Protein AF-A0A7K1US25-F1 (afdb_monomer_lite)

Sequence (72 aa):
MAKRPPKTVHALADCSYLPPGAKTFEPCIDEVEIPLATVEHCTHDATMCPDCAWQWQLDHLFCQPLPWEHDQ

pLDDT: mean 87.54, std 14.16, range [40.16, 97.0]

Organism: NCBI:txid2675851

Structure (mmCIF, N/CA/C/O backbone):
data_AF-A0A7K1US25-F1
#
_entry.id   AF-A0A7K1US25-F1
#
loop_
_atom_site.group_PDB
_atom_site.id
_atom_site.type_symbol
_atom_site.label_atom_id
_atom_site.label_alt_id
_atom_site.label_comp_id
_atom_site.label_asym_id
_atom_site.label_entity_id
_atom_site.label_seq_id
_atom_site.pdbx_PDB_ins_code
_atom_site.Cartn_x
_atom_site.Cartn_y
_atom_site.Cartn_z
_atom_site.occupancy
_atom_site.B_iso_or_equiv
_atom_site.auth_seq_id
_atom_site.auth_comp_id
_atom_site.auth_asym_id
_atom_site.auth_atom_id
_atom_site.pdbx_PDB_model_num
ATOM 1 N N . MET A 1 1 ? -29.416 -5.071 10.883 1.00 40.16 1 MET A N 1
ATOM 2 C CA . MET A 1 1 ? -28.198 -4.355 11.318 1.00 40.16 1 MET A CA 1
ATOM 3 C C . MET A 1 1 ? -27.549 -3.762 10.082 1.00 40.16 1 MET A C 1
ATOM 5 O O . MET A 1 1 ? -27.136 -4.524 9.218 1.00 40.16 1 MET A O 1
ATOM 9 N N . ALA A 1 2 ? -27.562 -2.437 9.930 1.00 43.97 2 ALA A N 1
ATOM 10 C CA . ALA A 1 2 ? -26.887 -1.791 8.809 1.00 43.97 2 ALA A CA 1
ATOM 11 C C . ALA A 1 2 ? -25.378 -2.003 8.991 1.00 43.97 2 ALA A C 1
ATOM 13 O O . ALA A 1 2 ? -24.791 -1.456 9.924 1.00 43.97 2 ALA A O 1
ATOM 14 N N . LYS A 1 3 ? -24.771 -2.855 8.158 1.00 51.97 3 LYS A N 1
ATOM 15 C CA . LYS A 1 3 ? -23.315 -2.978 8.084 1.00 51.97 3 LYS A CA 1
ATOM 16 C C . LYS A 1 3 ? -22.811 -1.606 7.643 1.00 51.97 3 LYS A C 1
ATOM 18 O O . LYS A 1 3 ? -23.037 -1.224 6.498 1.00 51.97 3 LYS A O 1
ATOM 23 N N . ARG A 1 4 ? -22.237 -0.823 8.564 1.00 54.88 4 ARG A N 1
ATOM 24 C CA . ARG A 1 4 ? -21.495 0.382 8.175 1.00 54.88 4 ARG A CA 1
ATOM 25 C C . ARG A 1 4 ? -20.488 -0.050 7.104 1.00 54.88 4 ARG A C 1
ATOM 27 O O . ARG A 1 4 ? -19.896 -1.119 7.279 1.00 54.88 4 ARG A O 1
ATOM 34 N N . PRO A 1 5 ? -20.332 0.708 6.008 1.00 53.44 5 PRO A N 1
ATOM 35 C CA . PRO A 1 5 ? -19.311 0.383 5.027 1.00 53.44 5 PRO A CA 1
ATOM 36 C C . PRO A 1 5 ? -17.956 0.281 5.748 1.00 53.44 5 PRO A C 1
ATOM 38 O O . PRO A 1 5 ? -17.724 1.054 6.690 1.00 53.44 5 PRO A O 1
ATOM 41 N N . PRO A 1 6 ? -17.104 -0.695 5.388 1.00 64.12 6 PRO A N 1
ATOM 42 C CA . PRO A 1 6 ? -15.764 -0.769 5.950 1.00 64.12 6 PRO A CA 1
ATOM 43 C C . PRO A 1 6 ? -15.061 0.561 5.676 1.00 64.12 6 PRO A C 1
ATOM 45 O O . PRO A 1 6 ? -15.154 1.097 4.573 1.00 64.12 6 PRO A O 1
ATOM 48 N N . LYS A 1 7 ? -14.411 1.132 6.695 1.00 85.44 7 LYS A N 1
ATOM 49 C CA . LYS A 1 7 ? -13.549 2.296 6.475 1.00 85.44 7 LYS A CA 1
ATOM 50 C C . LYS A 1 7 ? -12.391 1.834 5.593 1.00 85.44 7 LYS A C 1
ATOM 52 O O . LYS A 1 7 ? -11.792 0.811 5.904 1.00 85.44 7 LYS A O 1
ATOM 57 N N . THR A 1 8 ? -12.101 2.554 4.521 1.00 92.00 8 THR A N 1
ATOM 58 C CA . THR A 1 8 ? -10.936 2.324 3.660 1.00 92.00 8 THR A CA 1
ATOM 59 C C . THR A 1 8 ? -9.898 3.417 3.893 1.00 92.00 8 THR A C 1
ATOM 61 O O . THR A 1 8 ? -10.208 4.471 4.457 1.00 92.00 8 THR A O 1
ATOM 64 N N . VAL A 1 9 ? -8.660 3.151 3.484 1.00 92.62 9 VAL A N 1
ATOM 65 C CA . VAL A 1 9 ? -7.609 4.161 3.335 1.00 92.62 9 VAL A CA 1
ATOM 66 C C . VAL A 1 9 ? -7.066 4.111 1.910 1.00 92.62 9 VAL A C 1
ATOM 68 O O . VAL A 1 9 ? -6.965 3.033 1.326 1.00 92.62 9 VAL A O 1
ATOM 71 N N . HIS A 1 10 ? -6.729 5.274 1.359 1.00 94.81 10 HIS A N 1
ATOM 72 C CA . HIS A 1 10 ? -6.113 5.386 0.039 1.00 94.81 10 HIS A CA 1
ATOM 73 C C . HIS A 1 10 ? -4.596 5.242 0.146 1.00 94.81 10 HIS A C 1
ATOM 75 O O . HIS A 1 10 ? -3.965 5.859 1.014 1.00 94.81 10 HIS A O 1
ATOM 81 N N . ALA A 1 11 ? -4.013 4.471 -0.763 1.00 95.69 11 ALA A N 1
ATOM 82 C CA . ALA A 1 11 ? -2.573 4.324 -0.893 1.00 95.69 11 ALA A CA 1
ATOM 83 C C . ALA A 1 11 ? -2.157 4.214 -2.363 1.00 95.69 11 ALA A C 1
ATOM 85 O O . ALA A 1 11 ? -2.986 3.976 -3.237 1.00 95.69 11 ALA A O 1
ATOM 86 N N . LEU A 1 12 ? -0.866 4.385 -2.626 1.00 96.88 12 LEU A N 1
ATOM 87 C CA . LEU A 1 12 ? -0.255 4.156 -3.928 1.00 96.88 12 LEU A CA 1
ATOM 88 C C . LEU A 1 12 ? 0.573 2.873 -3.885 1.00 96.88 12 LEU A C 1
ATOM 90 O O . LEU A 1 12 ? 1.347 2.690 -2.945 1.00 96.88 12 LEU A O 1
ATOM 94 N N . AL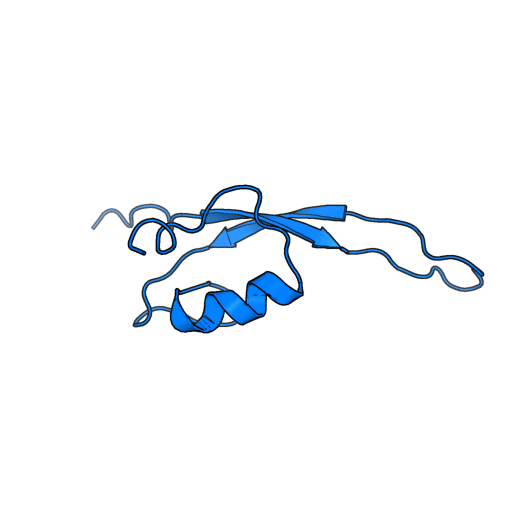A A 1 13 ? 0.434 2.027 -4.901 1.00 95.94 13 ALA A N 1
ATOM 95 C CA . ALA A 1 13 ? 1.244 0.829 -5.097 1.00 95.94 13 ALA A CA 1
ATOM 96 C C . ALA A 1 13 ? 2.159 1.004 -6.315 1.00 95.94 13 ALA A C 1
ATOM 98 O O . ALA A 1 13 ? 1.728 1.508 -7.357 1.00 95.94 13 ALA A O 1
ATOM 99 N N . ASP A 1 14 ? 3.421 0.591 -6.184 1.00 95.62 14 ASP A N 1
ATOM 100 C CA . ASP A 1 14 ? 4.341 0.524 -7.320 1.00 95.62 14 ASP A CA 1
ATOM 101 C C . ASP A 1 14 ? 4.123 -0.786 -8.086 1.00 95.62 14 ASP A C 1
ATOM 103 O O . ASP A 1 14 ? 4.522 -1.869 -7.658 1.00 95.62 14 ASP A O 1
ATOM 107 N N . CYS A 1 15 ? 3.471 -0.664 -9.237 1.00 94.44 15 CYS A N 1
ATOM 108 C CA . CYS A 1 15 ? 3.162 -1.745 -10.164 1.00 94.44 15 CYS A CA 1
ATOM 109 C C . CYS A 1 15 ? 4.120 -1.749 -11.369 1.00 94.44 15 CYS A C 1
ATOM 111 O O . CYS A 1 15 ? 3.803 -2.329 -12.414 1.00 94.44 15 CYS A O 1
ATOM 113 N N . SER A 1 16 ? 5.267 -1.066 -11.272 1.00 96.00 16 SER A N 1
ATOM 114 C CA . SER A 1 16 ? 6.241 -0.989 -12.361 1.00 96.00 16 SER A CA 1
ATOM 115 C C . SER A 1 16 ? 6.704 -2.382 -12.769 1.00 96.00 16 SER A C 1
ATOM 117 O O . SER A 1 16 ? 7.044 -3.229 -11.942 1.00 96.00 16 SER A O 1
ATOM 119 N N . TYR A 1 17 ? 6.757 -2.627 -14.074 1.00 95.81 17 TYR A N 1
ATOM 120 C CA . TYR A 1 17 ? 7.075 -3.947 -14.610 1.00 95.81 17 TYR A CA 1
ATOM 121 C C . TYR A 1 17 ? 8.091 -3.842 -15.742 1.00 95.81 17 TYR A C 1
ATOM 123 O O . TYR A 1 17 ? 8.281 -2.784 -16.334 1.00 95.81 17 TYR A O 1
ATOM 131 N N . LEU A 1 18 ? 8.794 -4.937 -16.034 1.00 97.00 18 LEU A N 1
ATOM 132 C CA . LEU A 1 18 ? 9.721 -5.017 -17.162 1.00 97.00 18 LEU A CA 1
ATOM 133 C C . LEU A 1 18 ? 9.034 -5.757 -18.319 1.00 97.00 18 LEU A C 1
ATOM 135 O O . LEU A 1 18 ? 8.872 -6.978 -18.232 1.00 97.00 18 LEU A O 1
ATOM 139 N N . PRO A 1 19 ? 8.636 -5.067 -19.405 1.00 96.00 19 PRO A N 1
ATOM 140 C CA . PRO A 1 19 ? 8.026 -5.731 -20.547 1.00 96.00 19 PRO A CA 1
ATOM 141 C C . PRO A 1 19 ? 8.975 -6.758 -21.194 1.00 96.00 19 PRO A C 1
ATOM 143 O O . PRO A 1 19 ? 10.197 -6.566 -21.191 1.00 96.00 19 PRO A O 1
ATOM 146 N N . PRO A 1 20 ? 8.453 -7.832 -21.816 1.00 96.31 20 PRO A N 1
ATOM 147 C CA . PRO A 1 20 ? 9.286 -8.818 -22.499 1.00 96.31 20 PRO A CA 1
ATOM 148 C C . PRO A 1 20 ? 10.175 -8.182 -23.577 1.00 96.31 20 PRO A C 1
ATOM 150 O O . PRO A 1 20 ? 9.694 -7.510 -24.486 1.00 96.31 20 PRO A O 1
ATOM 153 N N . GLY A 1 21 ? 11.487 -8.410 -23.487 1.00 95.38 21 GLY A N 1
ATOM 154 C CA . GLY A 1 21 ? 12.471 -7.868 -24.432 1.00 95.38 21 GLY A CA 1
ATOM 155 C C . GLY A 1 21 ? 12.867 -6.404 -24.196 1.00 95.38 21 GLY A C 1
ATOM 156 O O . GLY A 1 21 ? 13.750 -5.903 -24.896 1.00 95.38 21 GLY A O 1
ATOM 157 N N . ALA A 1 22 ? 12.275 -5.726 -23.209 1.00 95.00 22 ALA A N 1
ATOM 158 C CA . ALA A 1 22 ? 12.697 -4.393 -22.804 1.00 95.00 22 ALA A CA 1
ATOM 159 C C . ALA A 1 22 ? 13.995 -4.439 -21.979 1.00 95.00 22 ALA A C 1
ATOM 161 O O . ALA A 1 22 ? 14.343 -5.444 -21.360 1.00 95.00 22 ALA A O 1
ATOM 162 N N . LYS A 1 23 ? 14.725 -3.318 -21.971 1.00 95.62 23 LYS A N 1
ATOM 163 C CA . LYS A 1 23 ? 15.933 -3.123 -21.145 1.00 95.62 23 LYS A CA 1
ATOM 164 C C . LYS A 1 23 ? 15.679 -2.264 -19.907 1.00 95.62 23 LYS A C 1
ATOM 166 O O . LYS A 1 23 ? 16.578 -2.095 -19.091 1.00 95.62 23 LYS A O 1
ATOM 171 N N . THR A 1 24 ? 14.487 -1.688 -19.800 1.00 96.38 24 THR A N 1
ATOM 172 C CA . THR A 1 24 ? 14.102 -0.722 -18.773 1.00 96.38 24 THR A CA 1
ATOM 173 C C . THR A 1 24 ? 12.698 -1.033 -18.291 1.0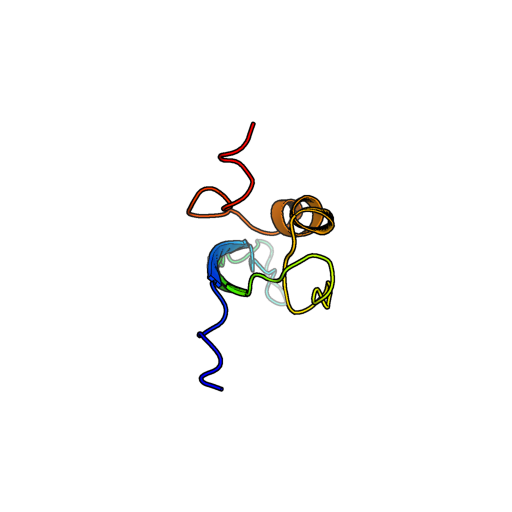0 96.38 24 THR A C 1
ATOM 175 O O . THR A 1 24 ? 11.861 -1.450 -19.091 1.00 96.38 24 THR A O 1
ATOM 178 N N . PHE A 1 25 ? 12.451 -0.806 -17.004 1.00 96.94 25 PHE A N 1
ATOM 179 C CA . PHE A 1 25 ? 11.117 -0.909 -16.426 1.00 96.94 25 PHE A CA 1
ATOM 180 C C . PHE A 1 25 ? 10.191 0.153 -17.022 1.00 96.94 25 PHE A C 1
ATOM 182 O O . PHE A 1 25 ? 10.612 1.283 -17.280 1.00 96.94 25 PHE A O 1
ATOM 189 N N . GLU A 1 26 ? 8.940 -0.231 -17.233 1.00 97.00 26 GLU A N 1
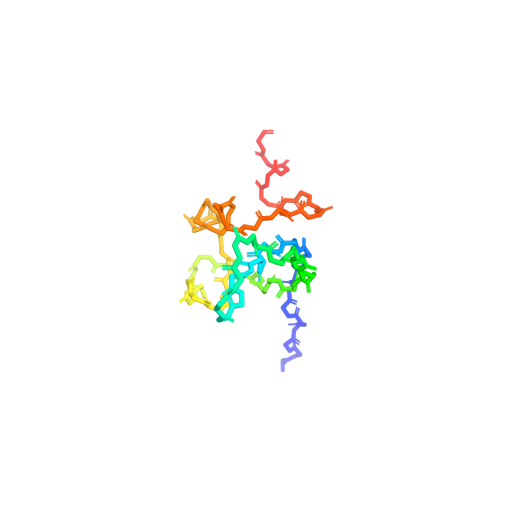ATOM 190 C CA . GLU A 1 26 ? 7.846 0.689 -17.486 1.00 97.00 26 GLU A CA 1
ATOM 191 C C . GLU A 1 26 ? 7.266 1.115 -16.131 1.00 97.00 26 GLU A C 1
ATOM 193 O O . GLU A 1 26 ? 6.834 0.247 -15.364 1.00 97.00 26 GLU A O 1
ATOM 198 N N . PRO A 1 27 ? 7.306 2.418 -15.797 1.00 95.12 27 PRO A N 1
ATOM 199 C CA . PRO A 1 27 ? 6.783 2.901 -14.532 1.00 95.12 27 PRO A CA 1
ATOM 200 C C . PRO A 1 27 ? 5.258 2.804 -14.521 1.00 95.12 27 PRO A C 1
ATOM 202 O O . PRO A 1 27 ? 4.598 3.275 -15.448 1.00 95.12 27 PRO A O 1
ATOM 205 N N . CYS A 1 28 ? 4.706 2.239 -13.452 1.00 95.69 28 CYS A N 1
ATOM 206 C CA . CYS A 1 28 ? 3.266 2.152 -13.244 1.00 95.69 28 CYS A CA 1
ATOM 207 C C . CYS A 1 28 ? 2.971 2.330 -11.756 1.00 95.69 28 CYS A C 1
ATOM 209 O O . CYS A 1 28 ? 3.460 1.555 -10.943 1.00 95.69 28 CYS A O 1
ATOM 211 N N . ILE A 1 29 ? 2.205 3.362 -11.406 1.00 96.69 29 ILE A N 1
ATOM 212 C CA . ILE A 1 29 ? 1.768 3.620 -10.033 1.00 96.69 29 ILE A CA 1
ATOM 213 C C . ILE A 1 29 ? 0.247 3.592 -10.026 1.00 96.69 29 ILE A C 1
ATOM 215 O O . ILE A 1 29 ? -0.376 4.391 -10.729 1.00 96.69 29 ILE A O 1
ATOM 219 N N . ASP A 1 30 ? -0.321 2.715 -9.208 1.00 96.31 30 ASP A N 1
ATOM 220 C CA . ASP A 1 30 ? -1.766 2.578 -9.060 1.00 96.31 30 ASP A CA 1
ATOM 221 C C . ASP A 1 30 ? -2.234 3.167 -7.732 1.00 96.31 30 ASP A C 1
ATOM 223 O O . ASP A 1 30 ? -1.594 2.996 -6.694 1.00 96.31 30 ASP A O 1
ATOM 227 N N . GLU A 1 31 ? -3.383 3.840 -7.760 1.00 95.62 31 GLU A N 1
ATOM 228 C CA . GLU A 1 31 ? -4.103 4.215 -6.547 1.00 95.62 31 GLU A CA 1
ATOM 229 C C . GLU A 1 31 ? -5.006 3.058 -6.119 1.00 95.62 31 GLU A C 1
ATOM 231 O O . GLU A 1 31 ? -5.827 2.566 -6.897 1.00 95.62 31 GLU A O 1
ATOM 236 N N . VAL A 1 32 ? -4.854 2.628 -4.869 1.00 94.19 32 VAL A N 1
ATOM 237 C CA . VAL A 1 32 ? -5.585 1.504 -4.291 1.00 94.19 32 VAL A CA 1
ATOM 238 C C . VAL A 1 32 ? -6.312 1.919 -3.018 1.00 94.19 32 VAL A C 1
ATOM 240 O O . VAL A 1 32 ? -5.844 2.750 -2.237 1.00 94.19 32 VAL A O 1
ATOM 243 N N . GLU A 1 33 ? -7.465 1.297 -2.790 1.00 94.00 33 GLU A N 1
ATOM 244 C CA . GLU A 1 33 ? -8.218 1.418 -1.545 1.00 94.00 33 GLU A CA 1
ATOM 245 C C . GLU A 1 33 ? -8.007 0.165 -0.697 1.00 94.00 33 GLU A C 1
ATOM 247 O O . GLU A 1 33 ? -8.358 -0.943 -1.107 1.00 94.00 33 GLU A O 1
ATOM 252 N N . ILE A 1 34 ? -7.465 0.339 0.50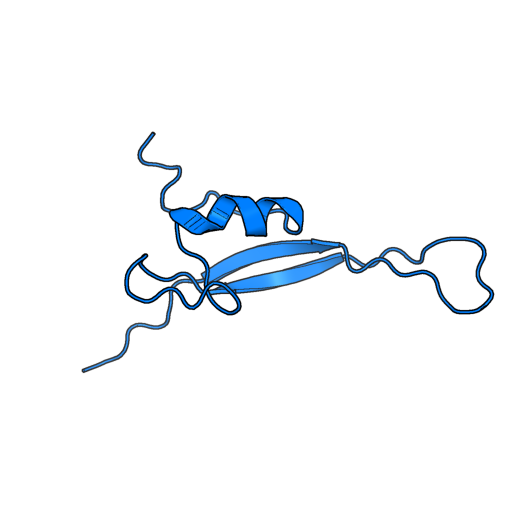7 1.00 93.06 34 ILE A N 1
ATOM 253 C CA . ILE A 1 34 ? -7.196 -0.758 1.439 1.00 93.06 34 ILE A CA 1
ATOM 254 C C . ILE A 1 34 ? -8.294 -0.772 2.511 1.00 93.06 34 ILE A C 1
ATOM 256 O O . ILE A 1 34 ? -8.425 0.196 3.271 1.00 93.06 34 ILE A O 1
ATOM 260 N N . PRO A 1 35 ? -9.104 -1.843 2.610 1.00 94.00 35 PRO A N 1
ATOM 261 C CA . PRO A 1 35 ? -10.109 -1.969 3.657 1.00 94.00 35 PRO A CA 1
ATOM 262 C C . PRO A 1 35 ? -9.472 -2.101 5.039 1.00 94.00 35 PRO A C 1
ATOM 264 O O . PRO A 1 35 ? -8.561 -2.900 5.249 1.00 94.00 35 PRO A O 1
ATOM 267 N N . LEU A 1 36 ? -10.000 -1.365 6.013 1.00 92.56 36 LEU A N 1
ATOM 268 C CA . LEU A 1 36 ? -9.562 -1.435 7.401 1.00 92.56 36 LEU A CA 1
ATOM 269 C C . LEU A 1 36 ? -10.448 -2.390 8.206 1.00 92.56 36 LEU A C 1
ATOM 271 O O . LEU A 1 36 ? -11.674 -2.413 8.054 1.00 92.56 36 LEU A O 1
ATOM 275 N N . ALA A 1 37 ? -9.830 -3.130 9.119 1.00 91.19 37 ALA A N 1
ATOM 276 C CA . ALA A 1 37 ? -10.497 -4.022 10.059 1.00 91.19 37 ALA A CA 1
ATOM 277 C C . ALA A 1 37 ? -9.966 -3.821 11.484 1.00 91.19 37 ALA A C 1
ATOM 279 O O . ALA A 1 37 ? -8.857 -3.329 11.701 1.00 91.19 37 ALA A O 1
ATOM 280 N N . THR A 1 38 ? -10.759 -4.225 12.480 1.00 89.94 38 THR A N 1
ATOM 281 C CA . THR A 1 38 ? -10.222 -4.429 13.832 1.00 89.94 38 THR A CA 1
ATOM 282 C C . THR A 1 38 ? -9.351 -5.683 13.846 1.00 89.94 38 THR A C 1
ATOM 284 O O . THR A 1 38 ? -9.519 -6.556 12.995 1.00 89.94 38 THR A O 1
ATOM 287 N N . VAL A 1 39 ? -8.451 -5.801 14.825 1.00 90.31 39 VAL A N 1
ATOM 288 C CA . VAL A 1 39 ? -7.554 -6.965 14.964 1.00 90.31 39 VAL A CA 1
ATOM 289 C C . VAL A 1 39 ? -8.336 -8.287 14.941 1.00 90.31 39 VAL A C 1
ATOM 291 O O . VAL A 1 39 ? -7.975 -9.208 14.221 1.00 90.31 39 VAL A O 1
ATOM 294 N N . GLU A 1 40 ? -9.478 -8.342 15.631 1.00 91.19 40 GLU A N 1
ATOM 295 C CA . GLU A 1 40 ? -10.354 -9.524 15.721 1.00 91.19 40 GLU A CA 1
ATOM 296 C C . GLU A 1 40 ? -10.987 -9.957 14.386 1.00 91.19 40 GLU A C 1
ATOM 298 O O . GLU A 1 40 ? -11.374 -11.114 14.234 1.00 91.19 40 GLU A O 1
ATOM 303 N N . HIS A 1 41 ? -11.124 -9.035 13.428 1.00 89.56 41 HIS A N 1
ATOM 304 C CA . HIS A 1 41 ? -11.784 -9.271 12.137 1.00 89.56 41 HIS A CA 1
ATOM 305 C C . HIS A 1 41 ? -10.815 -9.180 10.953 1.00 89.56 41 HIS A C 1
ATOM 307 O O . HIS A 1 41 ? -11.251 -9.206 9.800 1.00 89.56 41 HIS A O 1
ATOM 313 N N . CYS A 1 42 ? -9.518 -9.036 11.223 1.00 92.00 42 CYS A N 1
ATOM 314 C CA . CYS A 1 42 ? -8.514 -8.907 10.185 1.00 92.00 42 CYS A CA 1
ATOM 315 C C . CYS A 1 42 ? -8.290 -10.250 9.487 1.00 92.00 42 CYS A C 1
ATOM 317 O O . CYS A 1 42 ? -8.035 -11.272 10.122 1.00 92.00 42 CYS A O 1
ATOM 319 N N . THR A 1 43 ? -8.359 -10.234 8.160 1.00 91.62 43 THR A N 1
ATOM 320 C CA . THR A 1 43 ? -8.017 -11.385 7.311 1.00 91.62 43 THR A CA 1
ATOM 321 C C . THR A 1 43 ? -6.559 -11.372 6.850 1.00 91.62 43 THR A C 1
ATOM 323 O O . THR A 1 43 ? -6.141 -12.319 6.199 1.00 91.62 43 THR A O 1
ATOM 326 N N . HIS A 1 44 ? -5.799 -10.327 7.200 1.00 86.62 44 HIS A N 1
ATOM 327 C CA . HIS A 1 44 ? -4.391 -10.062 6.862 1.00 86.62 44 HIS A CA 1
ATOM 328 C C . HIS A 1 44 ? -4.058 -9.913 5.366 1.00 86.62 44 HIS A C 1
ATOM 330 O O . HIS A 1 44 ? -3.190 -9.110 5.050 1.00 86.62 44 HIS A O 1
ATOM 336 N N . ASP A 1 45 ? -4.788 -10.571 4.462 1.00 85.00 45 ASP A N 1
ATOM 337 C CA . ASP A 1 45 ? -4.575 -10.489 3.007 1.00 85.00 45 ASP A CA 1
ATOM 338 C C . ASP A 1 45 ? -5.533 -9.517 2.300 1.00 85.00 45 ASP A C 1
ATOM 340 O O . ASP A 1 45 ? -5.194 -8.931 1.277 1.00 85.00 45 ASP A O 1
ATOM 344 N N . ALA A 1 46 ? -6.753 -9.345 2.821 1.00 88.00 46 ALA A N 1
ATOM 345 C CA . ALA A 1 46 ? -7.784 -8.507 2.191 1.00 88.00 46 ALA A CA 1
ATOM 346 C C . ALA A 1 46 ? -8.151 -7.266 3.014 1.00 88.00 46 ALA A C 1
ATOM 348 O O . ALA A 1 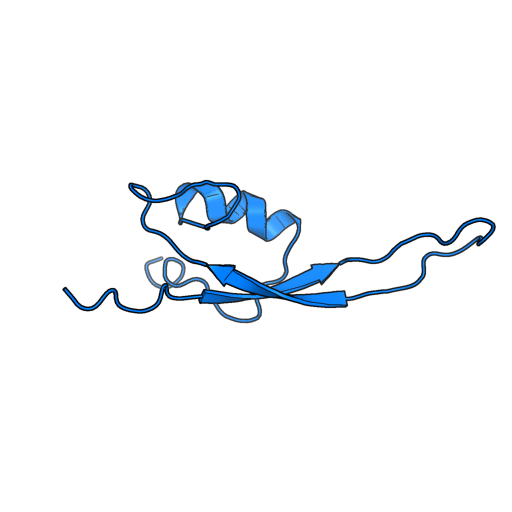46 ? -8.883 -6.392 2.551 1.00 88.00 46 ALA A O 1
ATOM 349 N N . THR A 1 47 ? -7.689 -7.208 4.260 1.00 92.88 47 THR A N 1
ATOM 350 C CA . THR A 1 47 ? -7.990 -6.127 5.196 1.00 92.88 47 THR A CA 1
ATOM 351 C C . THR A 1 47 ? -6.765 -5.833 6.039 1.00 92.88 47 THR A C 1
ATOM 353 O O . THR A 1 47 ? -6.074 -6.766 6.448 1.00 92.88 47 THR A O 1
ATOM 356 N N . MET A 1 48 ? -6.574 -4.572 6.395 1.00 94.44 48 MET A N 1
ATOM 357 C CA . MET A 1 48 ? -5.477 -4.126 7.242 1.00 94.44 48 MET A CA 1
ATOM 358 C C . MET A 1 48 ? -5.971 -3.773 8.651 1.00 94.44 48 MET A C 1
ATOM 360 O O . MET A 1 48 ? -6.988 -3.097 8.818 1.00 94.44 48 MET A O 1
ATOM 364 N N . CYS A 1 49 ? -5.226 -4.198 9.668 1.00 93.62 49 CYS A N 1
ATOM 365 C CA . CYS A 1 49 ? -5.395 -3.794 11.064 1.00 93.62 49 CYS A CA 1
ATOM 366 C C . CYS A 1 49 ? -4.082 -3.178 11.592 1.00 93.62 49 CYS A C 1
ATOM 368 O O . CYS A 1 49 ? -3.057 -3.287 10.915 1.00 93.62 49 CYS A O 1
ATOM 370 N N . PRO A 1 50 ? -4.071 -2.557 12.789 1.00 92.56 50 PRO A N 1
ATOM 371 C CA . PRO A 1 50 ? -2.862 -1.948 13.351 1.00 92.56 50 PRO A CA 1
ATOM 372 C C . PRO A 1 50 ? -1.668 -2.911 13.446 1.00 92.56 50 PRO A C 1
ATOM 374 O O . PRO A 1 50 ? -0.541 -2.518 13.162 1.00 92.56 50 PRO A O 1
ATOM 377 N N . ASP A 1 51 ? -1.918 -4.182 13.771 1.00 93.19 51 ASP A N 1
ATOM 378 C CA . ASP A 1 51 ? -0.864 -5.179 14.005 1.00 93.19 51 ASP A CA 1
ATOM 379 C C . ASP A 1 51 ? -0.139 -5.606 12.718 1.00 93.19 51 ASP A C 1
ATOM 381 O O . ASP A 1 51 ? 1.040 -5.961 12.760 1.00 93.19 51 ASP A O 1
ATOM 385 N N . CYS A 1 52 ? -0.821 -5.566 11.567 1.00 93.75 52 CYS A N 1
ATOM 386 C CA . CYS A 1 52 ? -0.233 -5.910 10.268 1.00 93.75 52 CYS A CA 1
ATOM 387 C C . CYS A 1 52 ? 0.058 -4.696 9.380 1.00 93.75 52 CYS A C 1
ATOM 389 O O . CYS A 1 52 ? 0.643 -4.866 8.314 1.00 93.75 52 CYS A O 1
ATOM 391 N N . ALA A 1 53 ? -0.297 -3.480 9.807 1.00 92.38 53 ALA A N 1
ATOM 392 C CA . ALA A 1 53 ? -0.140 -2.256 9.019 1.00 92.38 53 ALA A CA 1
ATOM 393 C C . ALA A 1 53 ? 1.284 -2.057 8.484 1.00 92.38 53 ALA A C 1
ATOM 395 O O . ALA A 1 53 ? 1.471 -1.635 7.346 1.00 92.38 53 ALA A O 1
ATOM 396 N N . TRP A 1 54 ? 2.286 -2.434 9.279 1.00 91.50 54 TRP A N 1
ATOM 397 C CA . TRP A 1 54 ? 3.693 -2.356 8.896 1.00 91.50 54 TRP A CA 1
ATOM 398 C C . TRP A 1 54 ? 4.028 -3.178 7.642 1.00 91.50 54 TRP A C 1
ATOM 400 O O . TRP A 1 54 ? 4.907 -2.779 6.890 1.00 91.50 54 TRP A O 1
ATOM 410 N N . GLN A 1 55 ? 3.340 -4.302 7.393 1.00 92.88 55 GLN A N 1
ATOM 411 C CA . GLN A 1 55 ? 3.550 -5.114 6.187 1.00 92.88 55 GLN A CA 1
ATOM 412 C C . GLN A 1 55 ? 3.048 -4.371 4.956 1.00 92.88 55 GLN A C 1
ATOM 414 O O . GLN A 1 55 ? 3.747 -4.284 3.956 1.00 92.88 55 GLN A O 1
ATOM 419 N N . TRP A 1 56 ? 1.865 -3.767 5.059 1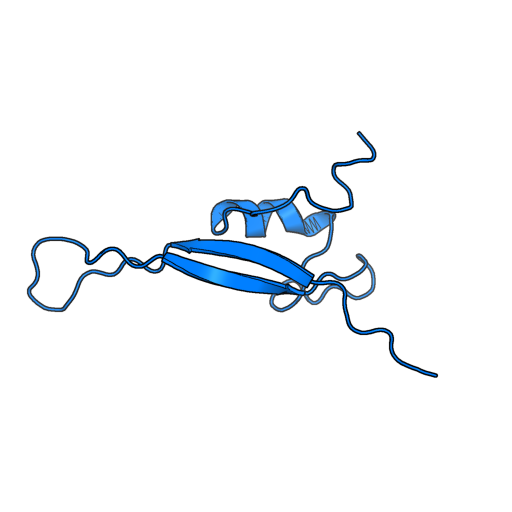.00 93.12 56 TRP A N 1
ATOM 420 C CA . TRP A 1 56 ? 1.283 -2.983 3.976 1.00 93.12 56 TRP A CA 1
ATOM 421 C C . TRP A 1 56 ? 2.132 -1.753 3.644 1.00 93.12 56 TRP A C 1
ATOM 423 O O . TRP A 1 56 ? 2.281 -1.430 2.470 1.00 93.12 56 TRP A O 1
ATOM 433 N N . GLN A 1 57 ? 2.742 -1.116 4.650 1.00 91.81 57 GLN A N 1
ATOM 434 C CA . GLN A 1 57 ? 3.656 0.023 4.481 1.00 91.81 57 GLN A CA 1
ATOM 435 C C . GLN A 1 57 ? 4.952 -0.316 3.720 1.00 91.81 57 GLN A C 1
ATOM 437 O O . GLN A 1 57 ? 5.652 0.605 3.305 1.00 91.81 57 GLN A O 1
ATOM 442 N N . LEU A 1 58 ? 5.294 -1.599 3.535 1.00 91.81 58 LEU A N 1
ATOM 443 C CA . LEU A 1 58 ? 6.447 -1.993 2.714 1.00 91.81 58 LEU A CA 1
ATOM 444 C C . LEU A 1 58 ? 6.169 -1.822 1.219 1.00 91.81 58 LEU A C 1
ATOM 446 O O . LEU A 1 58 ? 7.064 -1.417 0.481 1.00 91.81 58 LEU A O 1
ATOM 450 N N . ASP A 1 59 ? 4.936 -2.108 0.801 1.00 91.62 59 ASP A N 1
ATOM 451 C CA . ASP A 1 59 ? 4.538 -2.144 -0.610 1.00 91.62 59 ASP A CA 1
ATOM 452 C C . ASP A 1 59 ? 3.652 -0.953 -1.015 1.00 91.62 59 ASP A C 1
ATOM 454 O O . ASP A 1 59 ? 3.445 -0.707 -2.204 1.00 91.62 59 ASP A O 1
ATOM 458 N N . HIS A 1 60 ? 3.132 -0.199 -0.040 1.00 95.06 60 HIS A N 1
ATOM 459 C CA . HIS A 1 60 ? 2.177 0.881 -0.270 1.00 95.06 60 HIS A CA 1
ATOM 460 C C . HIS A 1 60 ? 2.611 2.199 0.369 1.00 95.06 60 HIS A C 1
ATOM 462 O O . HIS A 1 60 ? 3.013 2.258 1.533 1.00 95.06 60 HIS A O 1
ATOM 468 N N . LEU A 1 61 ? 2.415 3.290 -0.370 1.00 95.50 61 LEU A N 1
ATOM 469 C CA . LEU A 1 61 ? 2.531 4.651 0.140 1.00 95.50 61 LEU A CA 1
ATOM 470 C C . LEU A 1 61 ? 1.145 5.194 0.494 1.00 95.50 61 LEU A C 1
ATOM 472 O O . LEU A 1 61 ? 0.364 5.537 -0.390 1.00 95.50 61 LEU A O 1
ATOM 476 N N . PHE A 1 62 ? 0.834 5.303 1.784 1.00 93.88 62 PHE A N 1
ATOM 477 C CA . PHE A 1 62 ? -0.457 5.824 2.234 1.00 93.88 62 PHE A CA 1
ATOM 478 C C . PHE A 1 62 ? -0.593 7.329 1.966 1.00 93.88 62 PHE A C 1
ATOM 480 O O . PHE A 1 62 ? 0.258 8.130 2.352 1.00 93.88 62 PHE A O 1
ATOM 487 N N . CYS A 1 63 ? -1.704 7.725 1.341 1.00 91.06 63 CYS A N 1
ATOM 488 C CA . CYS A 1 63 ? -2.003 9.124 1.012 1.00 91.06 63 CYS A CA 1
ATOM 489 C C . CYS A 1 63 ? -2.545 9.915 2.215 1.00 91.06 63 CYS A C 1
ATOM 491 O O . CYS A 1 63 ? -2.752 11.127 2.133 1.00 91.06 63 CYS A O 1
ATOM 493 N N . GLN A 1 64 ? -2.845 9.220 3.313 1.00 88.06 64 GLN A N 1
ATOM 494 C CA . GLN A 1 64 ? -3.467 9.746 4.522 1.00 88.06 64 GLN A CA 1
ATOM 495 C C . GLN A 1 64 ? -2.859 9.037 5.742 1.00 88.06 64 GLN A C 1
ATOM 497 O O . GLN A 1 64 ? -2.523 7.856 5.626 1.00 88.06 64 GLN A O 1
ATOM 502 N N . PRO A 1 65 ? -2.748 9.704 6.906 1.00 87.19 65 PRO A N 1
ATOM 503 C CA . PRO A 1 65 ? -2.339 9.041 8.142 1.00 87.19 65 PRO A CA 1
ATOM 504 C C . PRO A 1 65 ? -3.267 7.874 8.482 1.00 87.19 65 PRO A C 1
ATOM 506 O O . PRO A 1 65 ? -4.488 7.966 8.286 1.00 87.19 65 PRO A O 1
ATOM 509 N N . LEU A 1 66 ? -2.710 6.789 9.021 1.00 88.94 66 LEU A N 1
ATOM 510 C CA . LEU A 1 66 ? -3.534 5.670 9.460 1.00 88.94 66 LEU A CA 1
ATOM 511 C C . LEU A 1 66 ? -4.319 6.062 10.723 1.00 88.94 66 LEU A C 1
ATOM 513 O O . LEU A 1 66 ? -3.803 6.786 11.577 1.00 88.94 66 LEU A O 1
ATOM 517 N N . PRO A 1 67 ? -5.558 5.568 10.912 1.00 86.25 67 PRO A N 1
ATOM 518 C CA . PRO A 1 67 ? -6.408 6.016 12.019 1.00 86.25 67 PRO A CA 1
ATOM 519 C C . PRO A 1 67 ? -5.813 5.798 13.415 1.00 86.25 67 PRO A C 1
ATOM 521 O O . PRO A 1 67 ? -6.192 6.498 14.345 1.00 86.25 67 PRO A O 1
ATOM 524 N N . TRP A 1 68 ? -4.918 4.819 13.558 1.00 83.31 68 TRP A N 1
ATOM 525 C CA . TRP A 1 68 ? -4.242 4.451 14.804 1.00 83.31 68 TRP A CA 1
ATOM 526 C C . TRP A 1 68 ? -2.887 5.145 15.004 1.00 83.31 68 TRP A C 1
ATOM 528 O O . TRP A 1 68 ? -2.296 5.011 16.069 1.00 83.31 68 TRP A O 1
ATOM 538 N N . GLU A 1 69 ? -2.391 5.897 14.018 1.00 76.50 69 GLU A N 1
ATOM 539 C CA . GLU A 1 69 ? -1.166 6.700 14.165 1.00 76.50 69 GLU A CA 1
ATOM 540 C C . GLU A 1 69 ? -1.421 8.020 14.911 1.00 76.50 69 GLU A C 1
ATOM 542 O O . GLU A 1 69 ? -0.483 8.663 15.367 1.00 76.50 69 GLU A O 1
ATOM 547 N N . HIS A 1 70 ? -2.687 8.415 15.084 1.00 61.25 70 HIS A N 1
ATOM 548 C CA . HIS A 1 70 ? -3.074 9.615 15.834 1.00 61.25 70 HIS A CA 1
ATOM 549 C C . HIS A 1 70 ? -3.064 9.443 17.366 1.00 61.25 70 HIS A C 1
ATOM 551 O O . HIS A 1 70 ? -3.219 10.435 18.075 1.00 61.25 70 HIS A O 1
ATOM 557 N N . ASP A 1 71 ? -2.895 8.218 17.871 1.00 52.28 71 ASP A N 1
ATOM 558 C CA . ASP A 1 71 ? -2.909 7.880 19.306 1.00 52.28 71 ASP A CA 1
ATOM 559 C C . ASP A 1 71 ? -1.492 7.771 19.928 1.00 52.28 71 ASP A C 1
ATOM 561 O O . ASP A 1 71 ? -1.341 7.240 21.030 1.00 52.28 71 ASP A O 1
ATOM 565 N N . GLN A 1 72 ? -0.447 8.249 19.236 1.00 45.69 72 GLN A N 1
ATOM 566 C CA . GLN A 1 72 ? 0.960 8.211 19.681 1.00 45.69 72 GLN A CA 1
ATOM 567 C C . GLN A 1 72 ? 1.483 9.589 20.106 1.00 45.69 72 GLN A C 1
ATOM 569 O O . GLN A 1 72 ? 1.218 10.581 19.390 1.00 45.69 72 GLN A O 1
#

Foldseek 3Di:
DPPDPFDWFKWKFFPWDAPVPHPDIDTDIDIDIAGADDPVPDPLPRYDYPVNVVVVVVGIGTPDDDPVVVVD

Secondary structure (DSSP, 8-state):
---PPPPEEEEEEE--B--TT-SSPBP-EEEEEEEB--GGG--SSS-B-TTTHHHHHHHEEESS--TTGGG-

Radius of gyration: 15.38 Å; chains: 1; bounding box: 44×21×44 Å